Protein AF-A0A1G2MA15-F1 (afdb_monomer_lite)

pLDDT: mean 76.2, std 18.12, range [36.47, 93.62]

Foldseek 3Di:
DDPDPPDDPPPPAQKDWAWAWEVDVVIWIKIWIWGDDPVGIDIDIDRDPVSVVVVLVVVQVVQVVVVHHHDDDDHDPDHHYDYPPPVPPPPDDDDDPPDD

Secondary structure (DSSP, 8-state):
-------------SEEEEEEEE--SS-EEEEEEEEEETTEEEEEEESSHHHHHHHHHHHHHHHHTTT----PPPPPSSPEEE------------S-----

Radius of gyration: 22.85 Å; chains: 1; bounding box: 34×43×86 Å

Sequence (100 aa):
MATESTGTPSRTSPVVIRRVRIQLDPPHDIFHVTISKRDGIWTHVAGSEADLQTFLKGMQVGAAMIDGYFIAPEIPQVPEIIRADLHDGTNELAEDAIIG

Organism: NCBI:txid1802304

Structure (mmCIF, N/CA/C/O backbone):
data_AF-A0A1G2MA15-F1
#
_entry.id   AF-A0A1G2MA15-F1
#
loop_
_atom_site.group_PDB
_atom_site.id
_atom_site.type_symbol
_atom_site.label_atom_id
_atom_site.label_alt_id
_atom_site.label_comp_id
_atom_site.label_asym_id
_atom_site.label_entity_id
_atom_site.label_seq_id
_atom_site.pdbx_PDB_ins_code
_atom_site.Cartn_x
_atom_site.Cartn_y
_atom_site.Cartn_z
_atom_site.occupancy
_atom_site.B_iso_or_equiv
_atom_site.auth_seq_id
_atom_site.auth_comp_id
_atom_site.auth_asym_id
_atom_site.auth_atom_id
_atom_site.pdbx_PDB_model_num
ATOM 1 N N . MET A 1 1 ? -19.434 -33.035 27.292 1.00 40.12 1 MET A N 1
ATOM 2 C CA . MET A 1 1 ? -19.380 -31.562 27.209 1.00 40.12 1 MET A CA 1
ATOM 3 C C . MET A 1 1 ? -18.044 -31.209 26.585 1.00 40.12 1 MET A C 1
ATOM 5 O O . MET A 1 1 ? -17.030 -31.392 27.241 1.00 40.12 1 MET A O 1
ATOM 9 N N . ALA A 1 2 ? -18.029 -30.852 25.303 1.00 36.47 2 ALA A N 1
ATOM 10 C CA . ALA A 1 2 ? -16.825 -30.420 24.600 1.00 36.47 2 ALA A CA 1
ATOM 11 C C . ALA A 1 2 ? -16.978 -28.921 24.341 1.00 36.47 2 ALA A C 1
ATOM 13 O O . ALA A 1 2 ? -17.951 -28.501 23.722 1.00 36.47 2 ALA A O 1
ATOM 14 N N . THR A 1 3 ? -16.078 -28.118 24.894 1.00 47.50 3 THR A N 1
ATOM 15 C CA . THR A 1 3 ? -15.986 -26.693 24.590 1.00 47.50 3 THR A CA 1
ATOM 16 C C . THR A 1 3 ? -15.266 -26.563 23.257 1.00 47.50 3 THR A C 1
ATOM 18 O O . THR A 1 3 ? -14.056 -26.773 23.182 1.00 47.50 3 THR A O 1
ATOM 21 N N . GLU A 1 4 ? -16.019 -26.274 22.202 1.00 43.41 4 GLU A N 1
ATOM 22 C CA . GLU A 1 4 ? -15.465 -25.836 20.927 1.00 43.41 4 GLU A CA 1
ATOM 23 C C . GLU A 1 4 ? -14.731 -24.513 21.159 1.00 43.41 4 GLU A C 1
ATOM 25 O O . GLU A 1 4 ? -15.329 -23.485 21.479 1.00 43.41 4 GLU A O 1
ATOM 30 N N . SER A 1 5 ? -13.404 -24.572 21.071 1.00 44.75 5 SER A N 1
ATOM 31 C CA . SER A 1 5 ? -12.535 -23.406 21.100 1.00 44.75 5 SER A CA 1
ATOM 32 C C . SER A 1 5 ? -12.874 -22.513 19.916 1.00 44.75 5 SER A C 1
ATOM 34 O O . SER A 1 5 ? -12.610 -22.854 18.764 1.00 44.75 5 SER A O 1
ATOM 36 N N . THR A 1 6 ? -13.465 -21.367 20.233 1.00 44.47 6 THR A N 1
ATOM 37 C CA . THR A 1 6 ? -13.689 -20.216 19.367 1.00 44.47 6 THR A CA 1
ATOM 38 C C . THR A 1 6 ? -12.479 -19.986 18.466 1.00 44.47 6 THR A C 1
ATOM 40 O O . THR A 1 6 ? -11.420 -19.566 18.932 1.00 44.47 6 THR A O 1
ATOM 43 N N . GLY A 1 7 ? -12.633 -20.2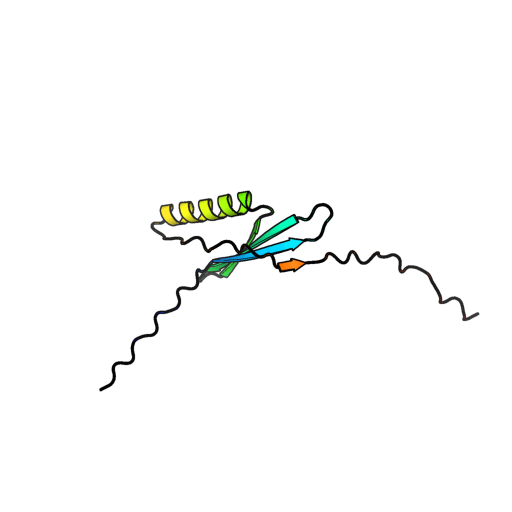69 17.171 1.00 40.47 7 GLY A N 1
ATOM 44 C CA . GLY A 1 7 ? -11.668 -19.864 16.161 1.00 40.47 7 GLY A CA 1
ATOM 45 C C . GLY A 1 7 ? -11.480 -18.355 16.250 1.00 40.47 7 GLY A C 1
ATOM 46 O O . GLY A 1 7 ? -12.424 -17.588 16.067 1.00 40.47 7 GLY A O 1
ATOM 47 N N . THR A 1 8 ? -10.270 -17.928 16.593 1.00 44.25 8 THR A N 1
ATOM 48 C CA . THR A 1 8 ? -9.857 -16.528 16.548 1.00 44.25 8 THR A CA 1
ATOM 49 C C . THR A 1 8 ? -10.199 -15.991 15.157 1.00 44.25 8 THR A C 1
ATOM 51 O O . THR A 1 8 ? -9.756 -16.602 14.182 1.00 44.25 8 THR A O 1
ATOM 54 N N . PRO A 1 9 ? -10.957 -14.887 15.000 1.00 42.50 9 PRO A N 1
ATOM 55 C CA . PRO A 1 9 ? -11.073 -14.272 13.689 1.00 42.50 9 PRO A CA 1
ATOM 56 C C . PRO A 1 9 ? -9.653 -13.894 13.280 1.00 42.50 9 PRO A C 1
ATOM 58 O O . PRO A 1 9 ? -9.008 -13.081 13.948 1.00 42.50 9 PRO A O 1
ATOM 61 N N . SER A 1 10 ? -9.131 -14.542 12.237 1.00 42.75 10 SER A N 1
ATOM 62 C CA . SER A 1 10 ? -7.901 -14.126 11.581 1.00 42.75 10 SER A CA 1
ATOM 63 C C . SER A 1 10 ? -8.095 -12.655 11.259 1.00 42.75 10 SER A C 1
ATOM 65 O O . SER A 1 10 ? -8.893 -12.302 10.395 1.00 42.75 10 SER A O 1
ATOM 67 N N . ARG A 1 11 ? -7.462 -11.781 12.041 1.00 48.19 11 ARG A N 1
ATOM 68 C CA . ARG A 1 11 ? -7.536 -10.335 11.874 1.00 48.19 11 ARG A CA 1
ATOM 69 C C . ARG A 1 11 ? -6.710 -10.004 10.641 1.00 48.19 11 ARG A C 1
ATOM 71 O O . ARG A 1 11 ? -5.595 -9.510 10.751 1.00 48.19 11 ARG A O 1
ATOM 78 N N . THR A 1 12 ? -7.222 -10.375 9.471 1.00 56.34 12 THR A N 1
ATOM 79 C CA . THR A 1 12 ? -6.687 -9.972 8.180 1.00 56.34 12 THR A CA 1
ATOM 80 C C . THR A 1 12 ? -6.658 -8.459 8.205 1.00 56.34 12 THR A C 1
ATOM 82 O O . THR A 1 12 ? -7.707 -7.826 8.357 1.00 56.34 12 THR A O 1
ATOM 85 N N . SER A 1 13 ? -5.455 -7.886 8.166 1.00 63.62 13 SER A N 1
ATOM 86 C CA . SER A 1 13 ? -5.295 -6.441 8.105 1.00 63.62 13 SER A CA 1
ATOM 87 C C . SER A 1 13 ? -6.205 -5.916 6.994 1.00 63.62 13 SER A C 1
ATOM 89 O O . SER A 1 13 ? -6.180 -6.462 5.891 1.00 63.62 13 SER A O 1
ATOM 91 N N . PRO A 1 14 ? -7.009 -4.869 7.247 1.00 82.88 14 PRO A N 1
ATOM 92 C CA . PRO A 1 14 ? -7.878 -4.297 6.222 1.00 82.88 14 PRO A CA 1
ATOM 93 C C . PRO A 1 14 ? -7.081 -3.734 5.040 1.00 82.88 14 PRO A C 1
ATOM 95 O O . PRO A 1 14 ? -7.672 -3.332 4.048 1.00 82.88 14 PRO A O 1
ATOM 98 N N . VAL A 1 15 ? -5.751 -3.681 5.146 1.00 87.88 15 VAL A N 1
ATOM 99 C CA . VAL A 1 15 ? -4.836 -3.235 4.108 1.00 87.88 15 VAL A CA 1
ATOM 100 C C . VAL A 1 15 ? -4.075 -4.418 3.530 1.00 87.88 15 VAL A C 1
ATOM 102 O O . VAL A 1 15 ? -3.417 -5.159 4.258 1.00 87.88 15 VAL A O 1
ATOM 105 N N . VAL A 1 16 ? -4.129 -4.540 2.209 1.00 90.31 16 VAL A N 1
ATOM 106 C CA . VAL A 1 16 ? -3.368 -5.494 1.406 1.00 90.31 16 VAL A CA 1
ATOM 107 C C . VAL A 1 16 ? -2.424 -4.705 0.510 1.00 90.31 16 VAL A C 1
ATOM 109 O O . VAL A 1 16 ? -2.854 -3.773 -0.167 1.00 90.31 16 VAL A O 1
ATOM 112 N N . ILE A 1 17 ? -1.147 -5.081 0.493 1.00 92.25 17 ILE A N 1
ATOM 113 C CA . ILE A 1 17 ? -0.143 -4.513 -0.409 1.00 92.25 17 ILE A CA 1
ATOM 114 C C . ILE A 1 17 ? 0.241 -5.589 -1.419 1.00 92.25 17 ILE A C 1
ATOM 116 O O . ILE A 1 17 ? 0.575 -6.709 -1.039 1.00 92.25 17 ILE A O 1
ATOM 120 N N . ARG A 1 18 ? 0.224 -5.244 -2.705 1.00 92.06 18 ARG A N 1
ATOM 121 C CA . ARG A 1 18 ? 0.796 -6.051 -3.786 1.00 92.06 18 ARG A CA 1
ATOM 122 C C . ARG A 1 18 ? 1.962 -5.289 -4.394 1.00 92.06 18 ARG A C 1
ATOM 124 O O . ARG A 1 18 ? 1.802 -4.127 -4.754 1.00 92.06 18 ARG A O 1
ATOM 131 N N . ARG A 1 19 ? 3.118 -5.939 -4.515 1.00 92.50 19 ARG A N 1
ATOM 132 C CA . ARG A 1 19 ? 4.266 -5.407 -5.255 1.00 92.50 19 ARG A CA 1
ATOM 133 C C . ARG A 1 19 ? 4.229 -5.976 -6.664 1.00 92.50 19 ARG A C 1
ATOM 135 O O . ARG A 1 19 ? 4.154 -7.188 -6.837 1.00 92.50 19 ARG A O 1
ATOM 142 N N . VAL A 1 20 ? 4.303 -5.098 -7.644 1.00 92.31 20 VAL A N 1
ATOM 143 C CA . VAL A 1 20 ? 4.309 -5.417 -9.064 1.00 92.31 20 VAL A CA 1
ATOM 144 C C . VAL A 1 20 ? 5.600 -4.876 -9.651 1.00 92.31 20 VAL A C 1
ATOM 146 O O . VAL A 1 20 ? 5.912 -3.707 -9.457 1.00 92.31 20 VAL A O 1
ATOM 149 N N . ARG A 1 21 ? 6.351 -5.698 -10.377 1.00 89.25 21 ARG A N 1
ATOM 150 C CA . ARG A 1 21 ? 7.522 -5.247 -11.130 1.00 89.25 21 ARG A CA 1
ATOM 151 C C . ARG A 1 21 ? 7.176 -5.175 -12.602 1.00 89.25 21 ARG A C 1
ATOM 153 O O . ARG A 1 21 ? 6.906 -6.205 -13.217 1.00 89.25 21 ARG A O 1
ATOM 160 N N . ILE A 1 22 ? 7.239 -3.976 -13.161 1.00 87.06 22 ILE A N 1
ATOM 161 C CA . ILE A 1 22 ? 7.089 -3.750 -14.593 1.00 87.06 22 ILE A CA 1
ATOM 162 C C . ILE A 1 22 ? 8.471 -3.847 -15.240 1.00 87.06 22 ILE A C 1
ATOM 164 O O . ILE A 1 22 ? 9.398 -3.125 -14.860 1.00 87.06 22 ILE A O 1
ATOM 168 N N . GLN A 1 23 ? 8.614 -4.747 -16.215 1.00 84.31 23 GLN A N 1
ATOM 169 C CA . GLN A 1 23 ? 9.841 -4.893 -17.007 1.00 84.31 23 GLN A CA 1
ATOM 170 C C . GLN A 1 23 ? 9.945 -3.800 -18.084 1.00 84.31 23 GLN A C 1
ATOM 172 O O . GLN A 1 23 ? 9.820 -4.078 -19.271 1.00 84.31 23 GLN A O 1
ATOM 177 N N . LEU A 1 24 ? 10.130 -2.554 -17.652 1.00 81.31 24 LEU A N 1
ATOM 178 C CA . LEU A 1 24 ? 10.593 -1.454 -18.503 1.00 81.31 24 LEU A CA 1
ATOM 179 C C . LEU A 1 24 ? 12.131 -1.415 -18.520 1.00 81.31 24 LEU A C 1
ATOM 181 O O . LEU A 1 24 ? 12.780 -2.151 -17.773 1.00 81.31 24 LEU A O 1
ATOM 185 N N . ASP A 1 25 ? 12.702 -0.548 -19.354 1.00 81.31 25 ASP A N 1
ATOM 186 C CA . ASP A 1 25 ? 14.125 -0.198 -19.329 1.00 81.31 25 ASP A CA 1
ATOM 187 C C . ASP A 1 25 ? 14.271 1.250 -18.807 1.00 81.31 25 ASP A C 1
ATOM 189 O O . ASP A 1 25 ? 13.969 2.188 -19.551 1.00 81.31 25 ASP A O 1
ATOM 193 N N . PRO A 1 26 ? 14.637 1.466 -17.523 1.00 83.62 26 PRO A N 1
ATOM 194 C CA . PRO A 1 26 ? 14.957 0.473 -16.487 1.00 83.62 26 PRO A CA 1
ATOM 195 C C . PRO A 1 26 ? 13.711 -0.159 -15.816 1.00 83.62 26 PRO A C 1
ATOM 197 O O . PRO A 1 26 ? 12.620 0.406 -15.883 1.00 83.62 26 PRO A O 1
ATOM 200 N N . PRO A 1 27 ? 13.833 -1.316 -15.127 1.00 84.56 27 PRO A N 1
ATOM 201 C CA . PRO A 1 27 ? 12.702 -1.941 -14.439 1.00 84.56 27 PRO A CA 1
ATOM 202 C C . PRO A 1 27 ? 12.176 -1.089 -13.283 1.00 84.56 27 PRO A C 1
ATOM 204 O O . PRO A 1 27 ? 12.956 -0.539 -12.504 1.00 84.56 27 PRO A O 1
ATOM 207 N N . HIS A 1 28 ? 10.854 -1.068 -13.108 1.00 86.06 28 HIS A N 1
ATOM 208 C CA . HIS A 1 28 ? 10.197 -0.293 -12.055 1.00 86.06 28 HIS A CA 1
ATOM 209 C C . HIS A 1 28 ? 9.336 -1.183 -11.156 1.00 86.06 28 HIS A C 1
ATOM 211 O O . HIS A 1 28 ? 8.588 -2.034 -11.636 1.00 86.06 28 HIS A O 1
ATOM 217 N N . ASP A 1 29 ? 9.428 -0.974 -9.842 1.00 89.88 29 ASP A N 1
ATOM 218 C CA . ASP A 1 29 ? 8.534 -1.585 -8.858 1.00 89.88 29 ASP A CA 1
ATOM 219 C C . ASP A 1 29 ? 7.390 -0.616 -8.524 1.00 89.88 29 ASP A C 1
ATOM 221 O O . ASP A 1 29 ? 7.622 0.548 -8.213 1.00 89.88 29 ASP A O 1
ATOM 225 N N . ILE A 1 30 ? 6.158 -1.113 -8.556 1.00 91.94 30 ILE A N 1
ATOM 226 C CA . ILE A 1 30 ? 4.933 -0.395 -8.209 1.00 91.94 30 ILE A CA 1
ATOM 227 C C . ILE A 1 30 ? 4.225 -1.150 -7.088 1.00 91.94 30 ILE A C 1
ATOM 229 O O . ILE A 1 30 ? 4.141 -2.378 -7.097 1.00 91.94 30 ILE A O 1
ATOM 233 N N . PHE A 1 31 ? 3.676 -0.419 -6.126 1.00 93.44 31 PHE A N 1
ATOM 234 C CA . PHE A 1 31 ? 2.971 -0.989 -4.988 1.00 93.44 31 PHE A CA 1
ATOM 235 C C . PHE A 1 31 ? 1.495 -0.611 -5.029 1.00 93.44 31 PHE A C 1
ATOM 237 O O . PHE A 1 31 ? 1.133 0.559 -4.917 1.00 93.44 31 PHE A O 1
ATOM 244 N N . HIS A 1 32 ? 0.637 -1.615 -5.162 1.00 93.12 32 HIS A N 1
ATOM 245 C CA . HIS A 1 32 ? -0.810 -1.467 -5.115 1.00 93.12 32 HIS A CA 1
ATOM 246 C C . HIS A 1 32 ? -1.289 -1.727 -3.693 1.00 93.12 32 HIS A C 1
ATOM 248 O O . HIS A 1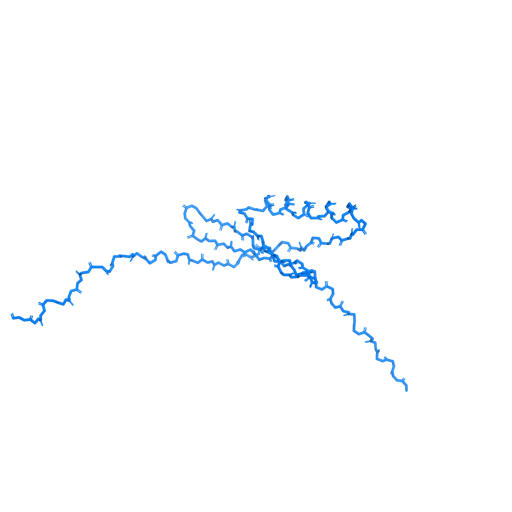 32 ? -1.213 -2.852 -3.195 1.00 93.12 32 HIS A O 1
ATOM 254 N N . VAL A 1 33 ? -1.810 -0.692 -3.050 1.00 93.00 33 VAL A N 1
ATOM 255 C CA . VAL A 1 33 ? -2.390 -0.765 -1.714 1.00 93.00 33 VAL A CA 1
ATOM 256 C C . VAL A 1 33 ? -3.904 -0.783 -1.836 1.00 93.00 33 VAL A C 1
ATOM 258 O O . VAL A 1 33 ? -4.498 0.130 -2.401 1.00 93.00 33 VAL A O 1
ATOM 261 N N . THR A 1 34 ? -4.535 -1.819 -1.297 1.00 92.06 34 THR A N 1
ATOM 262 C CA . THR A 1 34 ? -5.993 -1.945 -1.213 1.00 92.06 34 THR A CA 1
ATOM 263 C C . THR A 1 34 ? -6.409 -1.906 0.245 1.00 92.06 34 THR A C 1
ATOM 265 O O . THR A 1 34 ? -5.907 -2.686 1.048 1.00 92.06 34 THR A O 1
ATOM 268 N N . ILE A 1 35 ? -7.329 -1.012 0.587 1.00 90.19 35 ILE A N 1
ATOM 269 C CA . ILE A 1 35 ? -7.844 -0.804 1.936 1.00 90.19 35 ILE A CA 1
ATOM 270 C C . ILE A 1 35 ? -9.335 -1.116 1.933 1.00 90.19 35 ILE A C 1
ATOM 272 O O . ILE A 1 35 ? -10.120 -0.394 1.328 1.00 90.19 35 ILE A O 1
ATOM 276 N N . SER A 1 36 ? -9.731 -2.163 2.642 1.00 87.56 36 SER A N 1
ATOM 277 C CA . SER A 1 36 ? -11.128 -2.535 2.849 1.00 87.56 36 SER A CA 1
ATOM 278 C C . SER A 1 36 ? -11.623 -1.961 4.173 1.00 87.56 36 SER A C 1
ATOM 280 O O . SER A 1 36 ? -11.152 -2.343 5.245 1.00 87.56 36 SER A O 1
ATOM 282 N N . LYS A 1 37 ? -12.578 -1.034 4.112 1.00 81.88 37 LYS A N 1
ATOM 283 C CA . LYS A 1 37 ? -13.300 -0.499 5.275 1.00 81.88 37 LYS A CA 1
ATOM 284 C C . LYS A 1 37 ? -14.769 -0.911 5.189 1.00 81.88 37 LYS A C 1
ATOM 286 O O . LYS A 1 37 ? -15.235 -1.356 4.145 1.00 81.88 37 LYS A O 1
ATOM 291 N N . ARG A 1 38 ? -15.517 -0.739 6.285 1.00 78.94 38 ARG A N 1
ATOM 292 C CA . ARG A 1 38 ? -16.974 -0.976 6.284 1.00 78.94 38 ARG A CA 1
ATOM 293 C C . ARG A 1 38 ? -17.693 -0.144 5.218 1.00 78.94 38 ARG A C 1
ATOM 295 O O . ARG A 1 38 ? -18.634 -0.637 4.616 1.00 78.94 38 ARG A O 1
ATOM 302 N N . ASP A 1 39 ? -17.204 1.067 4.965 1.00 81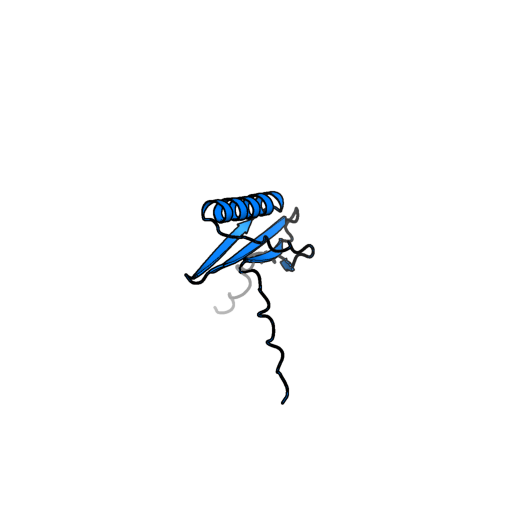.00 39 ASP A N 1
ATOM 303 C CA . ASP A 1 39 ? -17.817 2.034 4.047 1.00 81.00 39 ASP A CA 1
ATOM 304 C C . ASP A 1 39 ? -17.345 1.896 2.587 1.00 81.00 39 ASP A C 1
ATOM 306 O O . ASP A 1 39 ? -17.740 2.688 1.736 1.00 81.00 39 ASP A O 1
ATOM 310 N N . GLY A 1 40 ? -16.491 0.910 2.279 1.00 86.19 40 GLY A N 1
ATOM 311 C CA . GLY A 1 40 ? -16.039 0.637 0.915 1.00 86.19 40 GLY A CA 1
ATOM 312 C C . GLY A 1 40 ? -14.572 0.229 0.799 1.00 86.19 40 GLY A C 1
ATOM 313 O O . GLY A 1 40 ? -13.853 0.060 1.787 1.00 86.19 40 GLY A O 1
ATOM 314 N N . ILE A 1 41 ? -14.131 0.072 -0.449 1.00 88.19 41 ILE A N 1
ATOM 315 C CA . ILE A 1 41 ? -12.755 -0.276 -0.810 1.00 88.19 41 ILE A CA 1
ATOM 316 C C . ILE A 1 41 ? -12.067 0.975 -1.349 1.00 88.19 41 ILE A C 1
ATOM 318 O O . ILE A 1 41 ? -12.589 1.646 -2.237 1.00 88.19 41 ILE A O 1
ATOM 322 N N . TRP A 1 42 ? -10.884 1.276 -0.825 1.00 89.19 42 TRP A N 1
ATOM 323 C CA . TRP A 1 42 ? -10.038 2.365 -1.293 1.00 89.19 42 TRP A CA 1
ATOM 324 C C . TRP A 1 42 ? -8.716 1.816 -1.815 1.00 89.19 42 TRP A C 1
ATOM 326 O O . TRP A 1 42 ? -8.138 0.909 -1.218 1.00 89.19 42 TRP A O 1
ATOM 336 N N . THR A 1 43 ? -8.225 2.369 -2.918 1.00 91.62 43 THR A N 1
ATOM 337 C CA . THR A 1 43 ? -6.992 1.915 -3.565 1.00 91.62 43 THR A CA 1
ATOM 338 C C . THR A 1 43 ? -6.001 3.053 -3.725 1.00 91.62 43 THR A C 1
ATOM 340 O O . THR A 1 43 ? -6.387 4.167 -4.079 1.00 91.62 43 THR A O 1
ATOM 343 N N . HIS A 1 44 ? -4.721 2.752 -3.537 1.00 92.69 44 HIS A N 1
ATOM 344 C CA . HIS A 1 44 ? -3.616 3.670 -3.784 1.00 92.69 44 HIS A CA 1
ATOM 345 C C . HIS A 1 44 ? -2.465 2.966 -4.474 1.00 92.69 44 HIS A C 1
ATOM 347 O O . HIS A 1 44 ? -2.242 1.773 -4.279 1.00 92.69 44 HIS A O 1
ATOM 353 N N . VAL A 1 45 ? -1.740 3.726 -5.283 1.00 93.44 45 VAL A N 1
ATOM 354 C CA . VAL A 1 45 ? -0.591 3.246 -6.037 1.00 93.44 45 VAL A CA 1
ATOM 355 C C . VAL A 1 45 ? 0.609 4.081 -5.625 1.00 93.44 45 VAL A C 1
ATOM 357 O O . VAL A 1 45 ? 0.595 5.299 -5.793 1.00 93.44 45 VAL A O 1
ATOM 360 N N . ALA A 1 46 ? 1.632 3.421 -5.089 1.00 93.06 46 ALA A N 1
ATOM 361 C CA . ALA A 1 46 ? 2.918 4.033 -4.786 1.00 93.06 46 ALA A CA 1
ATOM 362 C C . ALA A 1 46 ? 3.952 3.590 -5.830 1.00 93.06 46 ALA A C 1
ATOM 364 O O . ALA A 1 46 ? 4.089 2.397 -6.107 1.00 93.06 46 ALA A O 1
ATOM 365 N N . GLY A 1 47 ? 4.668 4.552 -6.415 1.00 91.06 47 GLY A N 1
ATOM 366 C CA . GLY A 1 47 ? 5.683 4.304 -7.448 1.00 91.06 47 GLY A CA 1
ATOM 367 C C . GLY A 1 47 ? 7.058 3.920 -6.897 1.00 91.06 47 GLY A C 1
ATOM 368 O O . GLY A 1 47 ? 7.971 3.636 -7.665 1.00 91.06 47 GLY A O 1
ATOM 369 N N . SER A 1 48 ? 7.224 3.935 -5.573 1.00 90.44 48 SER A N 1
ATOM 370 C CA . SER A 1 48 ? 8.451 3.536 -4.893 1.00 90.44 48 SER A CA 1
ATOM 371 C C . SER A 1 48 ? 8.157 3.006 -3.489 1.00 90.44 48 SER A C 1
ATOM 373 O O . SER A 1 48 ? 7.094 3.260 -2.913 1.00 90.44 48 SER A O 1
ATOM 375 N N . GLU A 1 49 ? 9.118 2.287 -2.907 1.00 90.56 49 GLU A N 1
ATOM 376 C CA . GLU A 1 49 ? 9.001 1.830 -1.520 1.00 90.56 49 GLU A CA 1
AT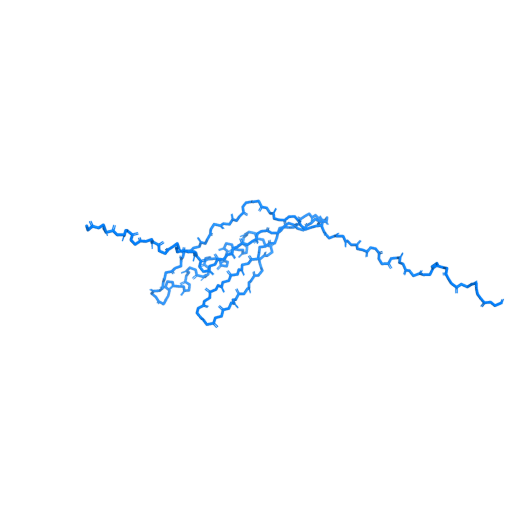OM 377 C C . GLU A 1 49 ? 9.012 3.013 -0.539 1.00 90.56 49 GLU A C 1
ATOM 379 O O . GLU A 1 49 ? 8.288 2.997 0.451 1.00 90.56 49 GLU A O 1
ATOM 384 N N . ALA A 1 50 ? 9.764 4.079 -0.834 1.00 92.31 50 ALA A N 1
ATOM 385 C CA . ALA A 1 50 ? 9.791 5.288 -0.011 1.00 92.31 50 ALA A CA 1
ATOM 386 C C . ALA A 1 50 ? 8.421 5.992 0.031 1.00 92.31 50 ALA A C 1
ATOM 388 O O . ALA A 1 50 ? 7.969 6.410 1.105 1.00 92.31 50 ALA A O 1
ATOM 389 N N . ASP A 1 51 ? 7.730 6.069 -1.110 1.00 92.94 51 ASP A N 1
ATOM 390 C CA . ASP A 1 51 ? 6.369 6.612 -1.187 1.00 92.94 51 ASP A CA 1
ATOM 391 C C . ASP A 1 51 ? 5.387 5.739 -0.405 1.00 92.94 51 ASP A C 1
ATOM 393 O O . ASP A 1 51 ? 4.578 6.251 0.371 1.00 92.94 51 ASP A O 1
ATOM 397 N N . LEU A 1 52 ? 5.501 4.412 -0.540 1.00 93.50 52 LEU A N 1
ATOM 398 C CA . LEU A 1 52 ? 4.683 3.460 0.208 1.00 93.50 52 LEU A CA 1
ATOM 399 C C . LEU A 1 52 ? 4.884 3.608 1.722 1.00 93.50 52 LEU A C 1
ATOM 401 O O . LEU A 1 52 ? 3.911 3.681 2.470 1.00 93.50 52 LEU A O 1
ATOM 405 N N . GLN A 1 53 ? 6.132 3.692 2.183 1.00 92.44 53 GLN A N 1
ATOM 406 C CA . GLN A 1 53 ? 6.458 3.885 3.599 1.00 92.44 53 GLN A CA 1
ATOM 407 C C . GLN A 1 53 ? 5.889 5.207 4.127 1.00 92.44 53 GLN A C 1
ATOM 409 O O . GLN A 1 53 ? 5.308 5.254 5.214 1.00 92.44 53 GLN A O 1
ATOM 414 N N . THR A 1 54 ? 5.994 6.277 3.338 1.00 93.62 54 THR A N 1
ATOM 415 C CA . THR A 1 54 ? 5.416 7.585 3.678 1.00 93.62 54 THR A CA 1
ATOM 416 C C . THR A 1 54 ? 3.896 7.504 3.786 1.00 93.62 54 THR A C 1
ATOM 418 O O . THR A 1 54 ? 3.317 7.997 4.758 1.00 93.62 54 THR A O 1
ATOM 421 N N . PHE A 1 55 ? 3.249 6.822 2.841 1.00 93.06 55 PHE A N 1
ATOM 422 C CA . PHE A 1 55 ? 1.811 6.586 2.850 1.00 93.06 55 PHE A CA 1
ATOM 423 C C . PHE A 1 55 ? 1.359 5.797 4.094 1.00 93.06 55 PHE A C 1
ATOM 425 O O . PHE A 1 55 ? 0.458 6.236 4.814 1.00 93.06 55 PHE A O 1
ATOM 432 N N . LEU A 1 56 ? 2.022 4.677 4.406 1.00 91.56 56 LEU A N 1
ATOM 433 C CA . LEU A 1 56 ? 1.714 3.846 5.578 1.00 91.56 56 LEU A CA 1
ATOM 434 C C . LEU A 1 56 ? 1.924 4.602 6.894 1.00 91.56 56 LEU A C 1
ATOM 436 O O . LEU A 1 56 ? 1.099 4.504 7.806 1.00 91.56 56 LEU A O 1
ATOM 440 N N . LYS A 1 57 ? 2.984 5.409 6.981 1.00 92.12 57 LYS A N 1
ATOM 441 C CA . LYS A 1 57 ? 3.219 6.289 8.129 1.00 92.12 57 LYS A CA 1
ATOM 442 C C . LYS A 1 57 ? 2.102 7.324 8.272 1.00 92.12 57 LYS A C 1
ATOM 444 O O . LYS A 1 57 ? 1.615 7.539 9.380 1.00 92.12 57 LYS A O 1
ATOM 449 N N . GLY A 1 58 ? 1.660 7.928 7.168 1.00 91.25 58 GLY A N 1
ATOM 450 C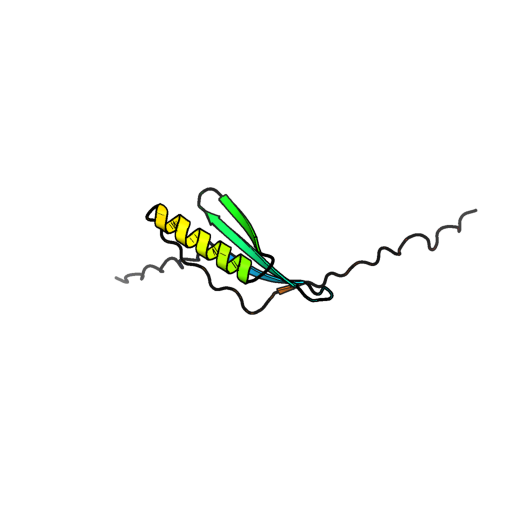 CA . GLY A 1 58 ? 0.524 8.852 7.153 1.00 91.25 58 GLY A CA 1
ATOM 451 C C . GLY A 1 58 ? -0.762 8.205 7.672 1.00 91.25 58 GLY A C 1
ATOM 452 O O . GLY A 1 58 ? -1.450 8.785 8.511 1.00 91.25 58 GLY A O 1
ATOM 453 N N . MET A 1 59 ? -1.046 6.968 7.254 1.00 89.25 59 MET A N 1
ATOM 454 C CA . MET A 1 59 ? -2.172 6.191 7.778 1.00 89.25 59 MET A CA 1
ATOM 455 C C . MET A 1 59 ? -2.065 5.928 9.281 1.00 89.25 59 MET A C 1
ATOM 457 O O . MET A 1 59 ? -3.053 6.074 10.001 1.00 89.25 59 MET A O 1
ATOM 461 N N . GLN A 1 60 ? -0.877 5.548 9.755 1.00 89.50 60 GLN A N 1
ATOM 462 C CA . GLN A 1 60 ? -0.637 5.280 11.170 1.00 89.50 60 GLN A CA 1
ATOM 463 C C . GLN A 1 60 ? -0.868 6.526 12.026 1.00 89.50 60 GLN A C 1
ATOM 465 O O . GLN A 1 60 ? -1.541 6.455 13.053 1.00 89.50 60 GLN A O 1
ATOM 470 N N . VAL A 1 61 ? -0.352 7.671 11.574 1.00 89.75 61 VAL A N 1
ATOM 471 C CA . VAL A 1 61 ? -0.551 8.961 12.238 1.00 89.75 61 VAL A CA 1
ATOM 472 C C . VAL A 1 61 ? -2.030 9.347 12.231 1.00 89.75 61 VAL A C 1
ATOM 474 O O . VAL A 1 61 ? -2.569 9.687 13.280 1.00 89.75 61 VAL A O 1
ATOM 477 N N . GLY A 1 62 ? -2.710 9.245 11.086 1.00 87.56 62 GLY A N 1
ATOM 478 C CA . GLY A 1 62 ? -4.135 9.566 10.982 1.00 87.56 62 GLY A CA 1
ATOM 479 C C . GLY A 1 62 ? -5.016 8.697 11.883 1.00 87.56 62 GLY A C 1
ATOM 480 O O . GLY A 1 62 ? -5.949 9.208 12.494 1.00 87.56 62 GLY A O 1
ATOM 481 N N . ALA A 1 63 ? -4.696 7.407 12.023 1.00 86.00 63 ALA A N 1
ATOM 482 C CA . ALA A 1 63 ? -5.388 6.524 12.960 1.00 86.00 63 ALA A CA 1
ATOM 483 C C . ALA A 1 63 ? -5.157 6.948 14.418 1.00 86.00 63 ALA A C 1
ATOM 485 O O . ALA A 1 63 ? -6.119 7.036 15.177 1.00 86.00 63 ALA A O 1
ATOM 486 N N . ALA A 1 64 ? -3.916 7.278 14.787 1.00 85.31 64 ALA A N 1
ATOM 487 C CA . ALA A 1 64 ? -3.586 7.722 16.141 1.00 85.31 64 ALA A CA 1
ATOM 488 C C . ALA A 1 64 ? -4.304 9.027 16.540 1.00 85.31 64 ALA A C 1
ATOM 490 O O . ALA A 1 64 ? -4.627 9.202 17.709 1.00 85.31 64 ALA A O 1
ATOM 491 N N . MET A 1 65 ? -4.594 9.923 15.587 1.00 88.88 65 MET A N 1
ATOM 492 C CA . MET A 1 65 ? -5.323 11.174 15.859 1.00 88.88 65 MET A CA 1
ATOM 493 C C . MET A 1 65 ? -6.795 10.973 16.247 1.00 88.88 65 MET A C 1
ATOM 495 O O . MET A 1 65 ? -7.392 11.882 16.816 1.00 88.88 65 MET A O 1
ATOM 499 N N . ILE A 1 66 ? -7.391 9.824 15.920 1.00 85.94 66 ILE A N 1
ATOM 500 C CA . ILE A 1 66 ? -8.806 9.516 16.193 1.00 85.94 66 ILE A CA 1
ATOM 501 C C . ILE A 1 66 ? -8.966 8.409 17.245 1.00 85.94 66 ILE A C 1
ATOM 503 O O . ILE A 1 66 ? -9.958 7.682 17.217 1.00 85.94 66 ILE A O 1
ATOM 507 N N . ASP A 1 67 ? -7.950 8.219 18.098 1.00 81.88 67 ASP A N 1
ATOM 508 C CA . ASP A 1 67 ? -7.839 7.098 19.050 1.00 81.88 67 ASP A CA 1
ATOM 509 C C . ASP A 1 67 ? -8.012 5.716 18.384 1.00 81.88 67 ASP A C 1
ATOM 511 O O . ASP A 1 67 ? -8.361 4.709 19.006 1.00 81.88 67 ASP A O 1
ATOM 515 N N . GLY A 1 68 ? -7.762 5.663 17.077 1.00 77.31 68 GLY A N 1
ATOM 516 C CA . GLY A 1 68 ? -7.781 4.460 16.271 1.00 77.31 68 GLY A CA 1
ATOM 517 C C . GLY A 1 68 ? -6.427 3.764 16.290 1.00 77.31 68 GLY A C 1
ATOM 518 O O . GLY A 1 68 ? -5.384 4.345 16.585 1.00 77.31 68 GLY A O 1
ATOM 519 N N . TYR A 1 69 ? -6.428 2.490 15.909 1.00 78.00 69 TYR A N 1
ATOM 520 C CA . TYR A 1 69 ? -5.205 1.711 15.778 1.00 78.00 69 TYR A CA 1
ATOM 521 C C . TYR A 1 69 ? -5.036 1.202 14.351 1.00 78.00 69 TYR A C 1
ATOM 523 O O . TYR A 1 69 ? -5.943 0.598 13.774 1.00 78.00 69 TYR A O 1
ATOM 531 N N . PHE A 1 70 ? -3.848 1.427 13.795 1.00 80.44 70 PHE A N 1
ATOM 532 C CA . PHE A 1 70 ? -3.452 0.947 12.480 1.00 80.44 70 PHE A CA 1
ATOM 533 C C . PHE A 1 70 ? -2.227 0.046 12.610 1.00 80.44 70 PHE A C 1
ATOM 535 O O . PHE A 1 70 ? -1.191 0.470 13.119 1.00 80.44 70 PHE A O 1
ATOM 542 N N . ILE A 1 71 ? -2.348 -1.191 12.125 1.00 81.50 71 ILE A N 1
ATOM 543 C CA . ILE A 1 71 ? -1.198 -2.064 11.887 1.00 81.50 71 ILE A CA 1
ATOM 544 C C . ILE A 1 71 ? -0.847 -1.941 10.413 1.00 81.50 71 ILE A C 1
ATOM 546 O O . ILE A 1 71 ? -1.643 -2.344 9.561 1.00 81.50 71 ILE A O 1
ATOM 550 N N . ALA A 1 72 ? 0.342 -1.417 10.126 1.00 81.25 72 ALA A N 1
ATOM 551 C CA . ALA A 1 72 ? 0.894 -1.475 8.783 1.00 81.25 72 ALA A CA 1
ATOM 552 C C . ALA A 1 72 ? 1.101 -2.950 8.391 1.00 81.25 72 ALA A C 1
ATOM 554 O O . ALA A 1 72 ? 1.720 -3.695 9.156 1.00 81.25 72 ALA A O 1
ATOM 555 N N . PRO A 1 73 ? 0.566 -3.403 7.246 1.00 83.81 73 PRO A N 1
ATOM 556 C CA . PRO A 1 73 ? 0.846 -4.745 6.759 1.00 83.81 73 PRO A CA 1
ATOM 557 C C . PRO A 1 73 ? 2.308 -4.856 6.313 1.00 83.81 73 PRO A C 1
ATOM 559 O O . PRO A 1 73 ? 2.970 -3.856 6.029 1.00 83.81 73 PRO A O 1
ATOM 562 N N . GLU A 1 74 ? 2.800 -6.088 6.225 1.00 86.25 74 GLU A N 1
ATOM 563 C CA . GLU A 1 74 ? 4.125 -6.361 5.678 1.00 86.25 74 GLU A CA 1
ATOM 564 C C . GLU A 1 74 ? 4.177 -6.008 4.184 1.00 86.25 74 GLU A C 1
ATOM 566 O O . GLU A 1 74 ? 3.235 -6.277 3.431 1.00 86.25 74 GLU A O 1
ATOM 571 N N . ILE A 1 75 ? 5.282 -5.398 3.751 1.00 87.69 75 ILE A N 1
ATOM 572 C CA . ILE A 1 75 ? 5.513 -5.085 2.341 1.00 87.69 75 ILE A CA 1
ATOM 573 C C . ILE A 1 75 ? 6.092 -6.332 1.663 1.00 87.69 75 ILE A C 1
ATOM 575 O O . ILE A 1 75 ? 7.181 -6.777 2.045 1.00 87.69 75 ILE A O 1
ATOM 579 N N . PRO A 1 76 ? 5.416 -6.890 0.642 1.00 85.62 76 PRO A N 1
ATOM 580 C CA . PRO A 1 76 ? 5.893 -8.085 -0.035 1.00 85.62 76 PRO A CA 1
ATOM 581 C C . PRO A 1 76 ? 7.239 -7.832 -0.722 1.00 85.62 76 PRO A C 1
ATOM 583 O O . PRO A 1 76 ? 7.396 -6.915 -1.530 1.00 85.62 76 PRO A O 1
ATOM 586 N N . GLN A 1 77 ? 8.214 -8.687 -0.412 1.00 86.12 77 GLN A N 1
ATOM 587 C CA . GLN A 1 77 ? 9.566 -8.601 -0.969 1.00 86.12 77 GLN A CA 1
ATOM 588 C C . GLN A 1 77 ? 9.639 -9.137 -2.400 1.00 86.12 77 GLN A C 1
ATOM 590 O O . GLN A 1 77 ? 10.402 -8.623 -3.214 1.00 86.12 77 GLN A O 1
ATOM 595 N N . VAL A 1 78 ? 8.822 -10.140 -2.722 1.00 85.44 78 VAL A N 1
ATOM 596 C CA . VAL A 1 78 ? 8.777 -10.751 -4.052 1.00 85.44 78 VAL A CA 1
ATOM 597 C C . VAL A 1 78 ? 7.728 -10.024 -4.900 1.00 85.44 78 VAL A C 1
ATOM 599 O O . VAL A 1 78 ? 6.549 -10.059 -4.541 1.00 85.44 78 VAL A O 1
ATOM 602 N N . PRO A 1 79 ? 8.121 -9.349 -5.996 1.00 85.38 79 PRO A N 1
ATOM 603 C CA . PRO A 1 79 ? 7.167 -8.730 -6.900 1.00 85.38 79 PRO A CA 1
ATOM 604 C C . PRO A 1 79 ? 6.478 -9.768 -7.788 1.00 85.38 79 PRO A C 1
ATOM 606 O O . PRO A 1 79 ? 7.101 -10.718 -8.265 1.00 85.38 79 PRO A O 1
ATOM 609 N N . GLU A 1 80 ? 5.215 -9.517 -8.104 1.00 86.75 80 GLU A N 1
ATOM 610 C CA . GLU A 1 80 ? 4.559 -10.095 -9.273 1.00 86.75 80 GLU A CA 1
ATOM 611 C C . GLU A 1 80 ? 5.120 -9.422 -10.533 1.00 86.75 80 GLU A C 1
ATOM 613 O O . GLU A 1 80 ? 5.116 -8.197 -10.641 1.00 86.75 80 GLU A O 1
ATOM 618 N N . ILE A 1 81 ? 5.661 -10.200 -11.471 1.00 82.69 81 ILE A N 1
ATOM 619 C CA . ILE A 1 81 ? 6.310 -9.651 -12.667 1.00 82.69 81 ILE A CA 1
ATOM 620 C C . ILE A 1 81 ? 5.263 -9.457 -13.759 1.00 82.69 81 ILE A C 1
ATOM 622 O O . ILE A 1 81 ? 4.673 -10.429 -14.229 1.00 82.69 81 ILE A O 1
ATOM 626 N N . ILE A 1 82 ? 5.094 -8.214 -14.208 1.00 80.38 82 ILE A N 1
ATOM 627 C CA . ILE A 1 82 ? 4.304 -7.882 -15.392 1.00 80.38 82 ILE A CA 1
ATOM 628 C C . ILE A 1 82 ? 5.272 -7.522 -16.515 1.00 80.38 82 ILE A C 1
ATOM 630 O O . ILE A 1 82 ? 6.056 -6.572 -16.421 1.00 80.38 82 ILE A O 1
ATOM 634 N N . ARG A 1 83 ? 5.216 -8.304 -17.594 1.00 75.38 83 ARG A N 1
ATOM 635 C CA . ARG A 1 83 ? 5.857 -7.946 -18.856 1.00 75.38 83 ARG A CA 1
ATOM 636 C C . ARG A 1 83 ? 4.918 -6.992 -19.569 1.00 75.38 83 ARG A C 1
ATOM 638 O O . ARG A 1 83 ? 3.783 -7.354 -19.865 1.00 75.38 83 ARG A O 1
ATOM 645 N N . ALA A 1 84 ? 5.374 -5.767 -19.801 1.00 63.75 84 ALA A N 1
ATOM 646 C CA . ALA A 1 84 ? 4.739 -4.936 -20.802 1.00 63.75 84 ALA A CA 1
ATOM 647 C C . ALA A 1 84 ? 5.123 -5.555 -22.149 1.00 63.75 84 ALA A C 1
ATOM 649 O O . ALA A 1 84 ? 6.155 -5.209 -22.715 1.00 63.75 84 ALA A O 1
ATOM 650 N N . ASP A 1 85 ? 4.345 -6.530 -22.625 1.00 56.69 85 ASP A N 1
ATOM 651 C CA . ASP A 1 85 ? 4.311 -6.826 -24.052 1.00 56.69 85 ASP A CA 1
ATOM 652 C C . ASP A 1 85 ? 3.792 -5.546 -24.706 1.00 56.69 85 ASP A C 1
ATOM 654 O O . ASP A 1 85 ? 2.588 -5.304 -24.811 1.00 56.69 85 ASP A O 1
ATOM 658 N N . LEU A 1 86 ? 4.728 -4.659 -25.042 1.00 53.03 86 LEU A N 1
ATOM 659 C CA . LEU A 1 86 ? 4.501 -3.589 -25.985 1.00 53.03 86 LEU A CA 1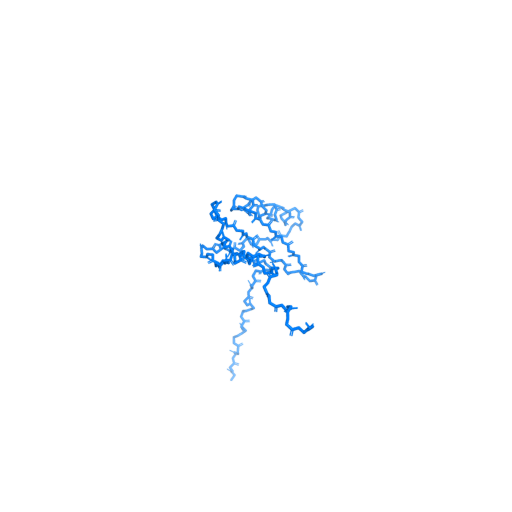
ATOM 660 C C . LEU A 1 86 ? 4.162 -4.326 -27.280 1.00 53.03 86 LEU A C 1
ATOM 662 O O . LEU A 1 86 ? 5.054 -4.786 -27.987 1.00 53.03 86 LEU A O 1
ATOM 666 N N . HIS A 1 87 ? 2.872 -4.564 -27.519 1.00 48.97 87 HIS A N 1
ATOM 667 C CA . HIS A 1 87 ? 2.407 -4.994 -28.825 1.00 48.97 87 HIS A CA 1
ATOM 668 C C . HIS A 1 87 ? 2.836 -3.871 -29.765 1.00 48.97 87 HIS A C 1
ATOM 670 O O . HIS A 1 87 ? 2.252 -2.787 -29.757 1.00 48.97 87 HIS A O 1
ATOM 676 N N . ASP A 1 88 ? 3.941 -4.105 -30.466 1.00 49.94 88 ASP A N 1
ATOM 677 C CA . ASP A 1 88 ? 4.403 -3.278 -31.557 1.00 49.94 88 ASP A CA 1
ATOM 678 C C . ASP A 1 88 ? 3.244 -3.237 -32.550 1.00 49.94 88 ASP A C 1
ATOM 680 O O . ASP A 1 88 ? 2.908 -4.229 -33.195 1.00 49.94 88 ASP A O 1
ATOM 684 N N . GLY A 1 89 ? 2.534 -2.112 -32.559 1.00 50.06 89 GLY A N 1
ATOM 685 C CA . GLY A 1 89 ? 1.368 -1.874 -33.396 1.00 50.06 89 GLY A CA 1
ATOM 686 C C . GLY A 1 89 ? 1.739 -1.714 -34.867 1.00 50.06 89 GLY A C 1
ATOM 687 O O . GLY A 1 89 ? 1.122 -0.908 -35.551 1.00 50.06 89 GLY A O 1
ATOM 688 N N . THR A 1 90 ? 2.724 -2.459 -35.366 1.00 51.38 90 THR A N 1
ATOM 689 C CA . THR A 1 90 ? 3.035 -2.555 -36.791 1.00 51.38 90 THR A CA 1
ATOM 690 C C . THR A 1 90 ? 2.279 -3.747 -37.373 1.00 51.38 90 THR A C 1
ATOM 692 O O . THR A 1 90 ? 2.859 -4.722 -37.840 1.00 51.38 90 THR A O 1
ATOM 695 N N . ASN A 1 91 ? 0.949 -3.685 -37.321 1.00 48.81 91 ASN A N 1
ATOM 696 C CA . ASN A 1 91 ? 0.101 -4.500 -38.184 1.00 48.81 91 ASN A CA 1
ATOM 697 C C . ASN A 1 91 ? -0.872 -3.587 -38.923 1.00 48.81 91 ASN A C 1
ATOM 699 O O . ASN A 1 91 ? -2.080 -3.634 -38.709 1.00 48.81 91 ASN A O 1
ATOM 703 N N . GLU A 1 92 ? -0.324 -2.725 -39.775 1.00 55.44 92 GLU A N 1
ATOM 704 C CA . GLU A 1 92 ? -1.102 -2.027 -40.787 1.00 55.44 92 GLU A CA 1
ATOM 705 C C . GLU A 1 92 ? -0.474 -2.312 -42.156 1.00 55.44 92 GLU A C 1
ATOM 707 O O . GLU A 1 92 ? 0.624 -1.853 -42.465 1.00 55.44 92 GLU A O 1
ATOM 712 N N . LEU A 1 93 ? -1.240 -3.045 -42.974 1.00 54.81 93 LEU A N 1
ATOM 713 C CA . LEU A 1 93 ? -1.121 -3.208 -44.427 1.00 54.81 93 LEU A CA 1
ATOM 714 C C . LEU A 1 93 ? -0.158 -4.292 -44.938 1.00 54.81 93 LEU A C 1
ATOM 716 O O . LEU A 1 93 ? 0.795 -4.015 -45.665 1.00 54.81 93 LEU A O 1
ATOM 720 N N . ALA A 1 94 ? -0.513 -5.552 -44.702 1.00 54.31 94 ALA A N 1
ATOM 721 C CA . ALA A 1 94 ? -0.209 -6.603 -45.662 1.00 54.31 94 ALA A CA 1
ATOM 722 C C . ALA A 1 94 ? -1.498 -7.381 -45.980 1.00 54.31 94 ALA A C 1
ATOM 724 O O . ALA A 1 94 ? -2.151 -7.905 -45.086 1.00 54.31 94 ALA A O 1
ATOM 725 N N . GLU A 1 95 ? -1.815 -7.431 -47.278 1.00 54.91 95 GLU A N 1
ATOM 726 C CA . GLU A 1 95 ? -2.628 -8.474 -47.921 1.00 54.91 95 GLU A CA 1
ATOM 727 C C . GLU A 1 95 ? -4.163 -8.370 -47.811 1.00 54.91 95 GLU A C 1
ATOM 729 O O . GLU A 1 95 ? -4.793 -9.192 -47.166 1.00 54.91 95 GLU A O 1
ATOM 734 N N . ASP A 1 96 ? -4.786 -7.435 -48.546 1.00 50.22 96 ASP A N 1
ATOM 735 C CA . ASP A 1 96 ? -6.073 -7.731 -49.219 1.00 50.22 96 ASP A CA 1
ATOM 736 C C . ASP A 1 96 ? -6.306 -6.845 -50.463 1.00 50.22 96 ASP A C 1
ATOM 738 O O . ASP A 1 96 ? -7.251 -6.068 -50.572 1.00 50.22 96 ASP A O 1
ATOM 742 N N . ALA A 1 97 ? -5.395 -6.935 -51.434 1.00 53.25 97 ALA A N 1
ATOM 743 C CA . ALA A 1 97 ? -5.652 -6.481 -52.803 1.00 53.25 97 ALA A CA 1
ATOM 744 C C . ALA A 1 97 ? -5.550 -7.678 -53.757 1.00 53.25 97 ALA A C 1
ATOM 746 O O . ALA A 1 97 ? -4.713 -7.711 -54.656 1.00 53.25 97 ALA A O 1
ATOM 747 N N . ILE A 1 98 ? -6.387 -8.693 -53.524 1.00 55.78 98 ILE A N 1
ATOM 748 C CA . ILE A 1 98 ? -6.680 -9.743 -54.507 1.00 55.78 98 ILE A CA 1
ATOM 749 C C . ILE A 1 98 ? -8.197 -9.918 -54.596 1.00 55.78 98 ILE A C 1
ATOM 751 O O . ILE A 1 98 ? -8.702 -10.995 -54.323 1.00 55.78 98 ILE A O 1
ATOM 755 N N . ILE A 1 99 ? -8.927 -8.873 -54.997 1.00 52.53 99 ILE A N 1
ATOM 756 C CA . ILE A 1 99 ? -10.157 -9.015 -55.795 1.00 52.53 99 ILE A CA 1
ATOM 757 C C . ILE A 1 99 ? -10.261 -7.782 -56.706 1.00 52.53 99 ILE A C 1
ATOM 759 O O . ILE A 1 99 ? -10.523 -6.677 -56.234 1.00 52.53 99 ILE A O 1
ATOM 763 N N . GLY A 1 100 ? -10.040 -7.983 -58.007 1.00 43.50 100 GLY A N 1
ATOM 764 C CA . GLY A 1 100 ? -10.155 -6.972 -59.059 1.00 43.50 100 GLY A CA 1
ATOM 765 C C . GLY A 1 100 ? -9.574 -7.458 -60.372 1.00 43.50 100 GLY A C 1
ATOM 766 O O . GLY A 1 100 ? -8.405 -7.109 -60.636 1.00 43.50 100 GLY A O 1
#